Protein AF-A0A7S3EQG5-F1 (afdb_monomer)

Mean predicted aligned error: 5.59 Å

Sequence (105 aa):
KIPVAADWWALGCTVFEIFCGQIRSPSDLKNIDDMPEVLRPDYMRMLSANPSARLRPAELLSNPLFEEDYVSLQLFLEMLNVKDAVEKDRFFTKLAERVPALPKP

Radius of gyration: 18.01 Å; Cα contacts (8 Å, |Δi|>4): 67; chains: 1; bounding box: 44×27×48 Å

InterPro domains:
  IPR011009 Protein kinase-like domain superfamily [SSF56112] (4-72)
  IPR051177 Catalytically Inactive Kinase-Related Protein [PTHR12984] (5-104)

Organism: NCBI:txid156174

Nearest PDB structures (foldseek):
  2ycf-assembly1_A  TM=6.629E-01  e=5.393E-02  Homo sapiens
  2yir-assembly1_A  TM=6.726E-01  e=7.074E-02  Homo sapiens
  2w7x-assembly1_A  TM=6.732E-01  e=7.074E-02  Homo sapiens
  4bdg-assembly1_A-2  TM=5.182E-01  e=3.894E-02  Homo sapiens
  2wtc-assembly1_A  TM=5.185E-01  e=7.885E-02  Homo sapiens

Solvent-accessible surface area (backbone atoms only — not comparable to full-atom values): 6352 Å² total; per-residue (Å²): 127,66,68,65,43,49,52,34,33,52,50,33,50,53,56,42,37,75,48,60,38,86,79,86,49,85,73,50,82,71,62,56,83,66,40,59,76,84,48,50,66,57,45,54,29,16,59,37,90,51,60,89,65,31,47,52,73,78,62,56,68,73,37,71,86,62,74,38,74,66,53,55,50,51,58,48,60,77,47,46,88,83,50,53,73,66,60,46,53,56,46,54,58,53,43,67,75,43,57,84,75,50,87,75,134

Foldseek 3Di:
DVPQLVVLLVVLVVLCCVQVNDDPDPVCLVVCVRPDPQCVVLSVQSNDPPSVSHDDPVNSCPGCVCVDPVNVLVVCVVCVVVDDPVSNVVSVVVCVVCVVVDDDD

Structure (mmCIF, N/CA/C/O backbone):
data_AF-A0A7S3EQG5-F1
#
_entry.id   AF-A0A7S3EQG5-F1
#
loop_
_atom_site.group_PDB
_atom_site.id
_atom_site.type_symbol
_atom_site.label_atom_id
_atom_site.label_alt_id
_atom_site.label_comp_id
_atom_site.label_asym_id
_atom_site.label_entity_id
_atom_site.label_seq_id
_atom_site.pdbx_PDB_ins_code
_atom_site.Cartn_x
_atom_site.Cartn_y
_atom_site.Cartn_z
_atom_site.occupancy
_atom_site.B_iso_or_equiv
_atom_site.auth_seq_id
_atom_site.auth_comp_id
_atom_site.auth_asym_id
_atom_site.auth_atom_id
_atom_site.pdbx_PDB_model_num
ATOM 1 N N . LYS A 1 1 ? 22.047 6.122 -3.949 1.00 54.94 1 LYS A N 1
ATOM 2 C CA . LYS A 1 1 ? 20.818 5.622 -3.274 1.00 54.94 1 LYS A CA 1
ATOM 3 C C . LYS A 1 1 ? 19.978 4.737 -4.216 1.00 54.94 1 LYS A C 1
ATOM 5 O O . LYS A 1 1 ? 18.766 4.859 -4.254 1.00 54.94 1 LYS A O 1
ATOM 10 N N . ILE A 1 2 ? 20.623 3.848 -4.976 1.00 56.66 2 ILE A N 1
ATOM 11 C CA . ILE A 1 2 ? 19.969 2.879 -5.873 1.00 56.66 2 ILE A CA 1
ATOM 12 C C . ILE A 1 2 ? 19.324 1.679 -5.131 1.00 56.66 2 ILE A C 1
ATOM 14 O O . ILE A 1 2 ? 18.305 1.216 -5.633 1.00 56.66 2 ILE A O 1
ATOM 18 N N . PRO A 1 3 ? 19.802 1.215 -3.944 1.00 65.88 3 PRO A N 1
ATOM 19 C CA . PRO A 1 3 ? 19.232 0.025 -3.293 1.00 65.88 3 PRO A CA 1
ATOM 20 C C . PRO A 1 3 ? 17.736 0.170 -2.993 1.00 65.88 3 PRO A C 1
ATOM 22 O O . PRO A 1 3 ? 16.932 -0.639 -3.425 1.00 65.88 3 PRO A O 1
ATOM 25 N N . VAL A 1 4 ? 17.355 1.295 -2.382 1.00 79.12 4 VAL A N 1
ATOM 26 C CA . VAL A 1 4 ? 15.975 1.550 -1.941 1.00 79.12 4 VAL A CA 1
ATOM 27 C C . VAL A 1 4 ? 14.999 1.671 -3.118 1.00 79.12 4 VAL A C 1
ATOM 29 O O . VAL A 1 4 ? 13.849 1.262 -3.029 1.00 79.12 4 VAL A O 1
ATOM 32 N N . ALA A 1 5 ? 15.452 2.204 -4.255 1.00 81.94 5 ALA A N 1
ATOM 33 C CA . ALA A 1 5 ? 14.597 2.316 -5.432 1.00 81.94 5 ALA A CA 1
ATOM 34 C C . ALA A 1 5 ? 14.348 0.952 -6.098 1.00 81.94 5 ALA A C 1
ATOM 36 O O . ALA A 1 5 ? 13.326 0.785 -6.766 1.00 81.94 5 ALA A O 1
ATOM 37 N N . ALA A 1 6 ? 15.269 -0.010 -5.950 1.00 88.38 6 ALA A N 1
ATOM 38 C CA . ALA A 1 6 ? 15.055 -1.388 -6.385 1.00 88.38 6 ALA A CA 1
ATOM 39 C C . ALA A 1 6 ? 13.998 -2.081 -5.513 1.00 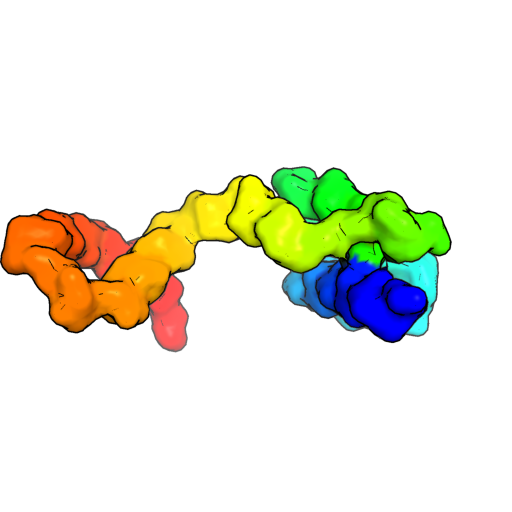88.38 6 ALA A C 1
ATOM 41 O O . ALA A 1 6 ? 13.125 -2.742 -6.069 1.00 88.38 6 ALA A O 1
ATOM 42 N N . ASP A 1 7 ? 13.997 -1.830 -4.199 1.00 91.06 7 ASP A N 1
ATOM 43 C CA . ASP A 1 7 ? 12.968 -2.346 -3.284 1.00 91.06 7 ASP A CA 1
ATOM 44 C C . ASP A 1 7 ? 11.563 -1.866 -3.679 1.00 91.06 7 ASP A C 1
ATOM 46 O O . ASP A 1 7 ? 10.607 -2.634 -3.654 1.00 91.06 7 ASP A O 1
ATOM 50 N N . TRP A 1 8 ? 11.423 -0.610 -4.119 1.00 91.44 8 TRP A N 1
ATOM 51 C CA . TRP A 1 8 ? 10.132 -0.074 -4.577 1.00 91.44 8 TRP A CA 1
ATOM 52 C C . TRP A 1 8 ? 9.636 -0.739 -5.865 1.00 91.44 8 TRP A C 1
ATOM 54 O O . TRP A 1 8 ? 8.440 -0.958 -6.035 1.00 91.44 8 TRP A O 1
ATOM 64 N N . TRP A 1 9 ? 10.553 -1.090 -6.769 1.00 93.12 9 TRP A N 1
ATOM 65 C CA . TRP A 1 9 ? 10.209 -1.846 -7.974 1.00 93.12 9 TRP A CA 1
ATOM 66 C C . TRP A 1 9 ? 9.819 -3.290 -7.637 1.00 93.12 9 TRP A C 1
ATOM 68 O O . TRP A 1 9 ? 8.849 -3.809 -8.188 1.00 93.12 9 TRP A O 1
ATOM 78 N N . ALA A 1 10 ? 10.529 -3.912 -6.691 1.00 93.50 10 ALA A N 1
ATOM 79 C CA . ALA A 1 10 ? 10.197 -5.240 -6.187 1.00 93.50 10 ALA A CA 1
ATOM 80 C C . ALA A 1 10 ? 8.817 -5.256 -5.509 1.00 93.50 10 ALA A C 1
ATOM 82 O O . ALA A 1 10 ? 8.029 -6.157 -5.773 1.00 93.50 10 ALA A O 1
ATOM 83 N N . LEU A 1 11 ? 8.475 -4.215 -4.739 1.00 94.38 11 LEU A N 1
ATOM 84 C CA . LEU A 1 11 ? 7.127 -4.031 -4.193 1.00 94.38 11 LEU A CA 1
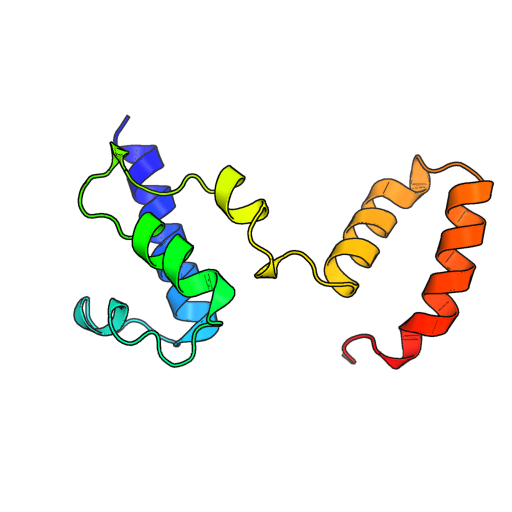ATOM 85 C C . LEU A 1 11 ? 6.073 -3.950 -5.306 1.00 94.38 11 LEU A C 1
ATOM 87 O O . LEU A 1 11 ? 5.028 -4.585 -5.202 1.00 94.38 11 LEU A O 1
ATOM 91 N N . GLY A 1 12 ? 6.357 -3.226 -6.392 1.00 95.38 12 GLY A N 1
ATOM 92 C CA . GLY A 1 12 ? 5.496 -3.210 -7.576 1.00 95.38 12 GLY A CA 1
ATOM 93 C C . GLY A 1 12 ? 5.276 -4.609 -8.164 1.00 95.38 12 GLY A C 1
ATOM 94 O O . GLY A 1 12 ? 4.150 -4.953 -8.513 1.00 95.38 12 GLY A O 1
ATOM 95 N N . CYS A 1 13 ? 6.315 -5.447 -8.212 1.00 96.19 13 CYS A N 1
ATOM 96 C CA . CYS A 1 13 ? 6.188 -6.843 -8.641 1.00 96.19 13 CYS A CA 1
ATOM 97 C C . CYS A 1 13 ? 5.307 -7.657 -7.683 1.00 96.19 13 CYS A C 1
ATOM 99 O O . CYS A 1 13 ? 4.423 -8.367 -8.144 1.00 96.19 13 CYS A O 1
ATOM 101 N N . THR A 1 14 ? 5.466 -7.497 -6.367 1.00 96.12 14 THR A N 1
ATOM 102 C CA . THR A 1 14 ? 4.594 -8.148 -5.375 1.00 96.12 14 THR A CA 1
ATOM 103 C C . THR A 1 14 ? 3.134 -7.727 -5.538 1.00 96.12 14 THR A C 1
ATOM 105 O O . THR A 1 14 ? 2.242 -8.567 -5.494 1.00 96.12 14 THR A O 1
ATOM 108 N N . VAL A 1 15 ? 2.873 -6.438 -5.772 1.00 95.81 15 VAL A N 1
ATOM 109 C CA . VAL A 1 15 ? 1.517 -5.935 -6.043 1.00 95.81 15 VAL A CA 1
ATOM 110 C C . VAL A 1 15 ? 0.938 -6.577 -7.302 1.00 95.81 15 VAL A C 1
ATOM 112 O O . VAL A 1 15 ? -0.214 -7.000 -7.288 1.00 95.81 15 VAL A O 1
ATOM 115 N N . PHE A 1 16 ? 1.727 -6.703 -8.372 1.00 97.38 16 PHE A N 1
ATOM 116 C CA . PHE A 1 16 ? 1.296 -7.441 -9.558 1.00 97.38 16 PHE A CA 1
ATOM 117 C C . PHE A 1 16 ? 0.948 -8.892 -9.222 1.00 97.38 16 PHE A C 1
ATOM 119 O O . PHE A 1 16 ? -0.111 -9.359 -9.615 1.00 97.38 16 PHE A O 1
ATOM 126 N N . GLU A 1 17 ? 1.795 -9.592 -8.468 1.00 97.00 17 GLU A N 1
ATOM 127 C CA . GLU A 1 17 ? 1.564 -11.000 -8.136 1.00 97.00 17 GLU A CA 1
ATOM 128 C C . GLU A 1 17 ? 0.298 -11.228 -7.309 1.00 97.00 17 GLU A C 1
ATOM 130 O O . GLU A 1 17 ? -0.390 -12.227 -7.515 1.00 97.00 17 GLU A O 1
ATOM 135 N N . ILE A 1 18 ? -0.040 -10.291 -6.419 1.00 95.81 18 ILE A N 1
ATOM 136 C CA . ILE A 1 18 ? -1.263 -10.341 -5.610 1.00 95.81 18 ILE A CA 1
ATOM 137 C C . ILE A 1 18 ? -2.521 -10.301 -6.489 1.00 95.81 18 ILE A C 1
ATOM 139 O O . ILE A 1 18 ? -3.470 -11.030 -6.212 1.00 95.81 18 ILE A O 1
ATOM 143 N N . PHE A 1 19 ? -2.540 -9.457 -7.526 1.00 95.75 19 PHE A N 1
ATOM 144 C CA . PHE A 1 19 ? -3.751 -9.210 -8.319 1.00 95.75 19 PHE A CA 1
ATOM 145 C C . PHE A 1 19 ? -3.800 -9.971 -9.647 1.00 95.75 19 PHE A C 1
ATOM 147 O O . PHE A 1 19 ? -4.863 -10.431 -10.043 1.00 95.75 19 PHE A O 1
ATOM 154 N N . CYS A 1 20 ? -2.664 -10.119 -10.323 1.00 96.00 20 CYS A N 1
ATOM 155 C CA . CYS A 1 20 ? -2.559 -10.699 -11.664 1.00 96.00 20 CYS A CA 1
ATOM 156 C C . CYS A 1 20 ? -1.894 -12.089 -11.671 1.00 96.00 20 CYS A C 1
ATOM 158 O O . CYS A 1 20 ? -1.838 -12.749 -12.709 1.00 96.00 20 CYS A O 1
ATOM 160 N N . GLY A 1 21 ? -1.374 -12.549 -10.529 1.00 94.81 21 GLY A N 1
ATOM 161 C CA . GLY A 1 21 ? -0.735 -13.855 -10.391 1.00 94.81 21 GLY A CA 1
ATOM 162 C C . GLY A 1 21 ? 0.746 -13.889 -10.785 1.00 94.81 21 GLY A C 1
ATOM 163 O O . GLY A 1 21 ? 1.427 -12.874 -10.896 1.00 94.81 21 GLY A O 1
ATOM 164 N N . GLN A 1 22 ? 1.277 -15.101 -10.950 1.00 96.06 22 GLN A N 1
ATOM 165 C CA . GLN A 1 22 ? 2.720 -15.342 -11.048 1.00 96.06 22 GLN A CA 1
ATOM 166 C C . GLN A 1 22 ? 3.380 -14.645 -12.251 1.00 96.06 22 GLN A C 1
ATOM 168 O O . GLN A 1 22 ? 2.984 -14.863 -13.397 1.00 96.06 22 GLN A O 1
ATOM 173 N N . ILE A 1 23 ? 4.480 -13.929 -11.998 1.00 96.38 23 ILE A N 1
ATOM 174 C CA . ILE A 1 23 ? 5.332 -13.353 -13.046 1.00 96.38 23 ILE A CA 1
ATOM 175 C C . ILE A 1 23 ? 6.207 -14.460 -13.648 1.00 96.38 23 ILE A C 1
ATOM 177 O O . ILE A 1 23 ? 7.068 -15.031 -12.978 1.00 96.38 23 ILE A O 1
ATOM 181 N N . ARG A 1 24 ? 6.016 -14.761 -14.934 1.00 95.69 24 ARG A N 1
ATOM 182 C CA . ARG A 1 24 ? 6.834 -15.722 -15.698 1.00 95.69 24 ARG A CA 1
ATOM 183 C C . ARG A 1 24 ? 7.809 -15.015 -16.626 1.00 95.69 24 ARG A C 1
ATOM 185 O O . ARG A 1 24 ? 8.870 -15.550 -16.941 1.00 95.69 24 ARG A O 1
ATOM 192 N N . SER A 1 25 ? 7.446 -13.819 -17.074 1.00 95.38 25 SER A N 1
ATOM 193 C CA . SER A 1 25 ? 8.234 -12.999 -17.981 1.00 95.38 25 SER A CA 1
ATOM 194 C C . SER A 1 25 ? 8.085 -11.507 -17.658 1.00 95.38 25 SER A C 1
ATOM 196 O O . SER A 1 25 ? 7.033 -11.081 -17.184 1.00 95.38 25 SER A O 1
ATOM 198 N N . PRO A 1 26 ? 9.085 -10.660 -17.972 1.00 91.62 26 PRO A N 1
ATOM 199 C CA . PRO A 1 26 ? 8.953 -9.211 -17.801 1.00 91.62 26 PRO A CA 1
ATOM 200 C C . PRO A 1 26 ? 7.804 -8.583 -18.606 1.00 91.62 26 PRO A C 1
ATOM 202 O O . PRO A 1 26 ? 7.329 -7.506 -18.255 1.00 91.62 26 PRO A O 1
ATOM 205 N N . SER A 1 27 ? 7.356 -9.226 -19.691 1.00 93.88 27 SER A N 1
ATOM 206 C CA . SER A 1 27 ? 6.189 -8.779 -20.462 1.00 93.88 27 SER A CA 1
ATOM 207 C C . SER A 1 27 ? 4.877 -8.902 -19.691 1.00 93.88 27 SER A C 1
ATOM 209 O O . SER A 1 27 ? 3.961 -8.135 -19.981 1.00 93.88 27 SER A O 1
ATOM 211 N N . ASP A 1 28 ? 4.802 -9.798 -18.702 1.00 94.88 28 ASP A N 1
ATOM 212 C CA . ASP A 1 28 ? 3.578 -10.044 -17.933 1.00 94.88 28 ASP A CA 1
ATOM 213 C C . ASP A 1 28 ? 3.162 -8.806 -17.137 1.00 94.88 28 ASP A C 1
ATOM 215 O O . ASP A 1 28 ? 1.975 -8.545 -17.011 1.00 94.88 28 ASP A O 1
ATOM 219 N N . LEU A 1 29 ? 4.123 -7.973 -16.716 1.00 94.62 29 LEU A N 1
ATOM 220 C CA . LEU A 1 29 ? 3.894 -6.721 -15.976 1.00 94.62 29 LEU A CA 1
ATOM 221 C C . LEU A 1 29 ? 3.044 -5.684 -16.738 1.00 94.62 29 LEU A C 1
ATOM 223 O O . LEU A 1 29 ? 2.686 -4.642 -16.195 1.00 94.62 29 LEU A O 1
ATOM 227 N N . LYS A 1 30 ? 2.738 -5.930 -18.016 1.00 93.81 30 LYS A N 1
ATOM 228 C CA . LYS A 1 30 ? 1.811 -5.109 -18.805 1.00 93.81 30 LYS A CA 1
ATOM 229 C C . LYS A 1 30 ? 0.363 -5.603 -18.723 1.00 93.81 30 LYS A C 1
ATOM 231 O O . LYS A 1 30 ? -0.544 -4.830 -19.012 1.00 93.81 30 LYS A O 1
ATOM 236 N N . ASN A 1 31 ? 0.151 -6.856 -18.327 1.00 95.38 31 ASN A N 1
ATOM 237 C CA . ASN A 1 31 ? -1.149 -7.517 -18.265 1.00 95.38 31 ASN A CA 1
ATOM 238 C C . ASN A 1 31 ? -1.796 -7.241 -16.903 1.00 95.38 31 ASN A C 1
ATOM 240 O O . ASN A 1 31 ? -1.776 -8.072 -15.999 1.00 95.38 31 ASN A O 1
ATOM 244 N N . ILE A 1 32 ? -2.324 -6.031 -16.739 1.00 96.25 32 ILE A N 1
ATOM 245 C CA . ILE A 1 32 ? -2.877 -5.548 -15.464 1.00 96.25 32 ILE A CA 1
ATOM 246 C C . ILE A 1 32 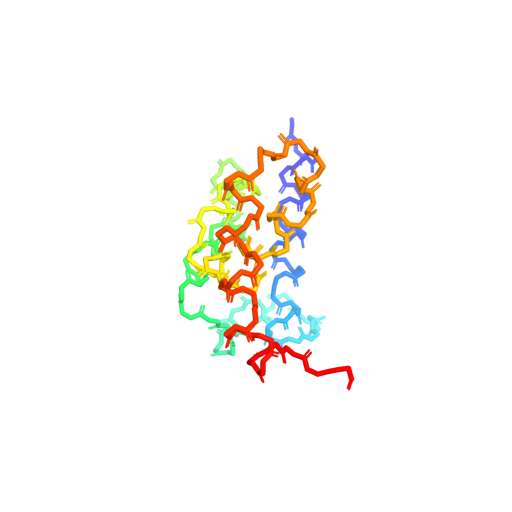? -4.405 -5.581 -15.417 1.00 96.25 32 ILE A C 1
ATOM 248 O O . ILE A 1 32 ? -5.008 -4.848 -14.641 1.00 96.25 32 ILE A O 1
ATOM 252 N N . ASP A 1 33 ? -5.038 -6.395 -16.259 1.00 94.31 33 ASP A N 1
ATOM 253 C CA . ASP A 1 33 ? -6.494 -6.404 -16.427 1.00 94.31 33 ASP A CA 1
ATOM 254 C C . ASP A 1 33 ? -7.250 -6.877 -15.183 1.00 94.31 33 ASP A C 1
ATOM 256 O O . ASP A 1 33 ? -8.329 -6.355 -14.915 1.00 94.31 33 ASP A O 1
ATOM 260 N N . ASP A 1 34 ? -6.640 -7.742 -14.375 1.00 95.38 34 ASP A N 1
ATOM 261 C CA . ASP A 1 34 ? -7.200 -8.209 -13.101 1.00 95.38 34 ASP A CA 1
ATOM 262 C C . ASP A 1 34 ? -6.906 -7.251 -11.926 1.00 95.38 34 ASP A C 1
ATOM 264 O O . ASP A 1 34 ? -7.421 -7.417 -10.820 1.00 95.38 34 ASP A O 1
ATOM 268 N N . MET A 1 35 ? -6.098 -6.206 -12.145 1.00 96.31 35 MET A N 1
ATOM 269 C CA . MET A 1 35 ? -5.760 -5.227 -11.112 1.00 96.31 35 MET A CA 1
ATOM 270 C C . MET A 1 35 ? -6.898 -4.212 -10.903 1.00 96.31 35 MET A C 1
ATOM 272 O O . MET A 1 35 ? -7.415 -3.667 -11.890 1.00 96.31 35 MET A O 1
ATOM 276 N N . PRO A 1 36 ? -7.238 -3.856 -9.648 1.00 95.69 36 PRO A N 1
ATOM 277 C CA . PRO A 1 36 ? -8.200 -2.794 -9.362 1.00 95.69 36 PRO A CA 1
ATOM 278 C C . PRO A 1 36 ? -7.845 -1.494 -10.089 1.00 95.69 36 PRO A C 1
ATOM 280 O O . PRO A 1 36 ? -6.701 -1.040 -10.031 1.00 95.69 36 PRO A O 1
ATOM 283 N N . GLU A 1 37 ? -8.818 -0.873 -10.760 1.00 95.69 37 GLU A N 1
ATOM 284 C CA . GLU A 1 37 ? -8.593 0.331 -11.579 1.00 95.69 37 GLU A CA 1
ATOM 285 C C . GLU A 1 37 ? -7.932 1.470 -10.789 1.00 95.69 37 GLU A C 1
ATOM 287 O O . GLU A 1 37 ? -7.030 2.132 -11.300 1.00 95.69 37 GLU A O 1
ATOM 292 N N . VAL A 1 38 ? -8.312 1.628 -9.516 1.00 95.12 38 VAL A N 1
ATOM 293 C CA . VAL A 1 38 ? -7.761 2.634 -8.591 1.00 95.12 38 VAL A CA 1
ATOM 294 C C . VAL A 1 38 ? -6.262 2.463 -8.318 1.00 95.12 38 VAL A C 1
ATOM 296 O O . VAL A 1 38 ? -5.580 3.435 -7.999 1.00 95.12 38 VAL A O 1
ATOM 299 N N . LEU A 1 39 ? -5.725 1.248 -8.469 1.00 95.94 39 LEU A N 1
ATOM 300 C CA . LEU A 1 39 ? -4.325 0.927 -8.185 1.00 95.94 39 LEU A CA 1
ATOM 301 C C . LEU A 1 39 ? -3.422 1.057 -9.418 1.00 95.94 39 LEU A C 1
ATOM 303 O O . LEU A 1 39 ? -2.222 1.306 -9.283 1.00 95.94 39 LEU A O 1
ATOM 307 N N . ARG A 1 40 ? -3.977 0.915 -10.629 1.00 95.94 40 ARG A N 1
ATOM 308 C CA . ARG A 1 40 ? -3.201 0.875 -11.884 1.00 95.94 40 ARG A CA 1
ATOM 309 C C . ARG A 1 40 ? -2.260 2.078 -12.074 1.00 95.94 40 ARG A C 1
ATOM 311 O O . ARG A 1 40 ? -1.112 1.848 -12.465 1.00 95.94 40 ARG A O 1
ATOM 318 N N . PRO A 1 41 ? -2.660 3.337 -11.790 1.00 95.25 41 PRO A N 1
ATOM 319 C CA . PRO A 1 41 ? -1.770 4.488 -11.960 1.00 95.25 41 PRO A CA 1
ATOM 320 C C . PRO A 1 41 ? -0.549 4.433 -11.035 1.00 95.25 41 PRO A C 1
ATOM 322 O O . PRO A 1 41 ? 0.582 4.669 -11.467 1.00 95.25 41 PRO A O 1
ATOM 325 N N . ASP A 1 42 ? -0.765 4.075 -9.771 1.00 95.94 42 ASP A N 1
ATOM 326 C CA . ASP A 1 42 ? 0.295 3.969 -8.770 1.00 95.94 42 ASP A CA 1
ATOM 327 C C . ASP A 1 42 ? 1.210 2.773 -9.043 1.00 95.94 42 ASP A C 1
ATOM 329 O O . ASP A 1 42 ? 2.434 2.890 -8.940 1.00 95.94 42 ASP A O 1
ATOM 333 N N . TYR A 1 43 ? 0.644 1.661 -9.514 1.00 95.88 43 TYR A N 1
ATOM 334 C CA . TYR A 1 43 ? 1.401 0.521 -10.017 1.00 95.88 43 TYR A CA 1
ATOM 335 C C . TYR A 1 43 ? 2.352 0.899 -11.159 1.00 95.88 43 TYR A C 1
ATOM 337 O O . TYR A 1 43 ? 3.552 0.611 -11.092 1.00 95.88 43 TYR A O 1
ATOM 345 N N . MET A 1 44 ? 1.861 1.611 -12.178 1.00 94.56 44 MET A N 1
ATOM 346 C CA . MET A 1 44 ? 2.711 2.065 -13.283 1.00 94.56 44 MET A CA 1
ATOM 347 C C . MET A 1 44 ? 3.842 2.981 -12.800 1.00 94.56 44 MET A C 1
ATOM 349 O O . MET A 1 44 ? 4.971 2.880 -13.288 1.00 94.56 44 MET A O 1
ATOM 353 N N . ARG A 1 45 ? 3.579 3.841 -11.805 1.00 95.00 45 ARG A N 1
ATOM 354 C CA . ARG A 1 45 ? 4.616 4.678 -11.183 1.00 95.00 45 ARG A CA 1
ATOM 355 C C . ARG A 1 45 ? 5.655 3.833 -10.443 1.00 95.00 45 ARG A C 1
ATOM 357 O O . ARG A 1 45 ? 6.842 4.123 -10.571 1.00 95.00 45 ARG A O 1
ATOM 364 N N . MET A 1 46 ? 5.266 2.783 -9.714 1.00 93.69 46 MET A N 1
ATOM 365 C CA . MET A 1 46 ? 6.214 1.871 -9.044 1.00 93.69 46 MET A CA 1
ATOM 366 C C . MET A 1 46 ? 7.179 1.201 -10.033 1.00 93.69 46 MET A C 1
ATOM 368 O O . MET A 1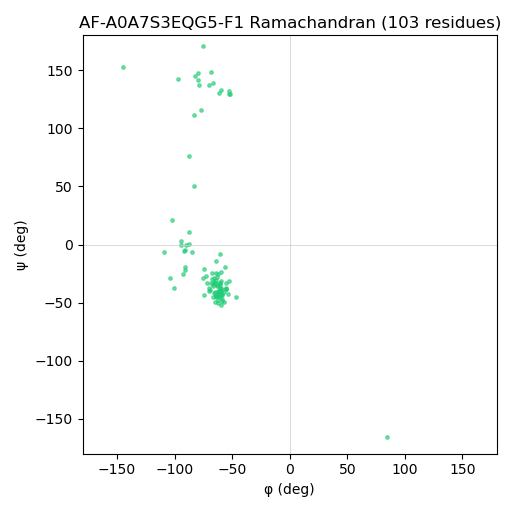 46 ? 8.374 1.082 -9.751 1.00 93.69 46 MET A O 1
ATOM 372 N N . LEU A 1 47 ? 6.692 0.838 -11.224 1.00 93.75 47 LEU A N 1
ATOM 373 C CA . LEU A 1 47 ? 7.493 0.188 -12.264 1.00 93.75 47 LEU A CA 1
ATOM 374 C C . LEU A 1 47 ? 8.241 1.144 -13.204 1.00 93.75 47 LEU A C 1
ATOM 376 O O . LEU A 1 47 ? 8.813 0.703 -14.203 1.00 93.75 47 LEU A O 1
ATOM 380 N N . SER A 1 48 ? 8.301 2.440 -12.886 1.00 92.31 48 SER A N 1
ATOM 381 C CA . SER A 1 48 ? 9.040 3.416 -13.689 1.00 92.31 48 SER A CA 1
ATOM 382 C C . SER A 1 48 ? 10.491 2.972 -13.942 1.00 92.31 48 SER A C 1
ATOM 384 O O . SER A 1 48 ? 11.252 2.656 -13.017 1.00 92.31 48 SER A O 1
ATOM 386 N N . ALA A 1 49 ? 10.906 3.014 -15.212 1.00 89.00 49 ALA A N 1
ATOM 387 C CA . ALA A 1 49 ? 12.287 2.748 -15.614 1.00 89.00 49 ALA A CA 1
ATOM 388 C C . ALA A 1 49 ? 13.263 3.781 -15.025 1.00 89.00 49 ALA A C 1
ATOM 390 O O . ALA A 1 49 ? 14.414 3.451 -14.756 1.00 89.00 49 ALA A O 1
ATOM 391 N N . ASN A 1 50 ? 12.791 5.008 -14.772 1.00 90.38 50 ASN A N 1
ATOM 392 C CA . ASN A 1 50 ? 13.529 6.033 -14.043 1.00 90.38 50 ASN A CA 1
ATOM 393 C C . ASN A 1 50 ? 13.364 5.814 -12.524 1.00 90.38 50 ASN A C 1
ATOM 395 O O . ASN A 1 50 ? 12.265 6.059 -12.011 1.00 90.38 50 ASN A O 1
ATOM 399 N N . PRO A 1 51 ? 14.425 5.423 -11.786 1.00 88.94 51 PRO A N 1
ATOM 400 C CA . PRO A 1 51 ? 14.341 5.149 -10.350 1.00 88.94 51 PRO A CA 1
ATOM 401 C C . PRO A 1 51 ? 13.879 6.347 -9.515 1.00 88.94 51 PRO A C 1
ATOM 403 O O . PRO A 1 51 ? 13.211 6.163 -8.504 1.00 88.94 51 PRO A O 1
ATOM 406 N N . SER A 1 52 ? 14.199 7.573 -9.938 1.00 88.25 52 SER A N 1
ATOM 407 C CA . SER A 1 52 ? 13.825 8.796 -9.215 1.00 88.25 52 SER A CA 1
ATOM 408 C C . SER A 1 52 ? 12.342 9.147 -9.346 1.00 88.25 52 SER A C 1
ATOM 410 O O . SER A 1 52 ? 11.830 9.901 -8.526 1.00 88.25 52 SER A O 1
ATOM 412 N N . ALA A 1 53 ? 11.667 8.623 -10.373 1.00 88.38 53 ALA A N 1
ATOM 413 C CA . ALA A 1 53 ? 10.241 8.841 -10.619 1.00 88.38 53 ALA A CA 1
ATOM 414 C C . ALA A 1 53 ? 9.355 7.726 -10.035 1.00 88.38 53 ALA A C 1
ATOM 416 O O . ALA A 1 53 ? 8.133 7.785 -10.175 1.00 88.38 53 ALA A O 1
ATOM 417 N N . ARG A 1 54 ? 9.954 6.706 -9.400 1.00 93.25 54 ARG A N 1
ATOM 418 C CA . ARG A 1 54 ? 9.204 5.610 -8.782 1.00 93.25 54 ARG A CA 1
ATOM 419 C C . ARG A 1 54 ? 8.390 6.104 -7.591 1.00 93.25 54 ARG A C 1
ATOM 421 O O . ARG A 1 54 ? 8.884 6.901 -6.792 1.00 93.25 54 ARG A O 1
ATOM 428 N N . LEU A 1 55 ? 7.158 5.607 -7.477 1.00 92.94 55 LEU A N 1
ATOM 429 C CA . LEU A 1 55 ? 6.286 5.863 -6.331 1.00 92.94 55 LEU A CA 1
ATOM 430 C C . LEU A 1 55 ? 6.954 5.358 -5.049 1.00 92.94 55 LEU A C 1
ATOM 432 O O . LEU A 1 55 ? 7.452 4.231 -5.001 1.00 92.94 55 LEU A O 1
ATOM 436 N N . ARG A 1 56 ? 6.950 6.182 -4.001 1.00 90.44 56 ARG A N 1
ATOM 437 C CA . ARG A 1 56 ? 7.437 5.762 -2.687 1.00 90.44 56 ARG A CA 1
ATOM 438 C C . ARG A 1 56 ? 6.361 4.933 -1.981 1.00 90.44 56 ARG A C 1
ATOM 440 O O . ARG A 1 56 ? 5.203 5.336 -2.007 1.00 90.44 56 ARG A O 1
ATOM 447 N N . PRO A 1 57 ? 6.713 3.860 -1.252 1.00 89.06 57 PRO A N 1
ATOM 448 C CA . PRO A 1 57 ? 5.732 3.036 -0.541 1.00 89.06 57 PRO A CA 1
ATOM 449 C C . PRO A 1 57 ? 4.835 3.820 0.425 1.00 89.06 57 PRO A C 1
ATOM 451 O O . PRO A 1 57 ? 3.663 3.506 0.567 1.00 89.06 57 PRO A O 1
ATOM 454 N N . ALA A 1 58 ? 5.354 4.877 1.053 1.00 90.44 58 ALA A N 1
ATOM 455 C CA . ALA A 1 58 ? 4.547 5.738 1.916 1.00 90.44 58 ALA A CA 1
ATOM 456 C C . ALA A 1 58 ? 3.456 6.509 1.146 1.00 90.44 58 ALA A C 1
ATOM 458 O O . ALA A 1 58 ? 2.392 6.749 1.701 1.00 90.44 58 ALA A O 1
ATOM 459 N N . GLU A 1 59 ? 3.704 6.877 -0.117 1.00 91.56 59 GLU A N 1
ATOM 460 C CA . GLU A 1 59 ? 2.696 7.513 -0.981 1.00 91.56 59 GLU A CA 1
ATOM 461 C C . GLU A 1 59 ? 1.618 6.505 -1.411 1.00 91.56 59 GLU A C 1
ATOM 463 O O . GLU A 1 59 ? 0.456 6.877 -1.529 1.00 91.56 59 GLU A O 1
ATOM 468 N N . LEU A 1 60 ? 1.980 5.226 -1.587 1.00 92.00 60 LEU A N 1
ATOM 469 C CA . LEU A 1 60 ? 1.034 4.158 -1.934 1.00 92.00 60 LEU A CA 1
ATOM 470 C C . LEU A 1 60 ? -0.052 3.975 -0.862 1.00 92.00 60 LEU A C 1
ATOM 472 O O . LEU A 1 60 ? -1.190 3.683 -1.202 1.00 92.00 60 LEU A O 1
ATOM 476 N N . LEU A 1 61 ? 0.272 4.190 0.417 1.00 89.62 61 LEU A N 1
ATOM 477 C CA . LEU A 1 61 ? -0.689 4.073 1.524 1.00 89.62 61 LEU A CA 1
ATOM 478 C C . LEU A 1 61 ? -1.829 5.100 1.458 1.00 89.62 61 LEU A C 1
ATOM 480 O O . LEU A 1 61 ? -2.819 4.947 2.162 1.00 89.62 61 LEU A O 1
ATOM 484 N N . SER A 1 62 ? -1.697 6.144 0.636 1.00 91.31 62 SER A N 1
ATOM 485 C CA . SER A 1 62 ? -2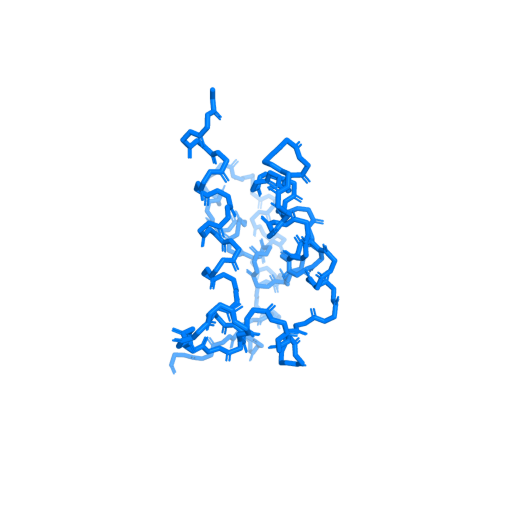.773 7.103 0.361 1.00 91.31 62 SER A CA 1
ATOM 486 C C . SER A 1 62 ? -3.684 6.675 -0.796 1.00 91.31 62 SER A C 1
ATOM 488 O O . SER A 1 62 ? -4.590 7.422 -1.155 1.00 91.31 62 SER A O 1
ATOM 490 N N . ASN A 1 63 ? -3.442 5.516 -1.417 1.00 93.62 63 ASN A N 1
ATOM 491 C CA . ASN A 1 63 ? -4.304 4.999 -2.472 1.00 93.62 63 ASN A CA 1
ATOM 492 C C . ASN A 1 63 ? -5.659 4.544 -1.882 1.00 93.62 63 ASN A C 1
ATOM 494 O O . ASN A 1 63 ? -5.656 3.839 -0.868 1.00 93.62 63 ASN A O 1
ATOM 498 N N . PRO A 1 64 ? -6.800 4.849 -2.535 1.00 91.75 64 PRO A N 1
ATOM 499 C CA . PRO A 1 64 ? -8.130 4.430 -2.079 1.00 91.75 64 PRO A CA 1
ATOM 500 C C . PRO A 1 64 ? -8.303 2.919 -1.883 1.00 91.75 64 PRO A C 1
ATOM 502 O O . PRO A 1 64 ? -9.185 2.502 -1.146 1.00 91.75 64 PRO A O 1
ATOM 505 N N . LEU A 1 65 ? -7.450 2.085 -2.487 1.00 90.19 65 LEU A N 1
ATOM 506 C CA . LEU A 1 65 ? -7.403 0.643 -2.229 1.00 90.19 65 LEU A CA 1
ATOM 507 C C . LEU A 1 65 ? -7.274 0.305 -0.732 1.00 90.19 65 LEU A C 1
ATOM 509 O O . LEU A 1 65 ? -7.744 -0.742 -0.296 1.00 90.19 65 LEU A O 1
ATOM 513 N N . PHE A 1 66 ? -6.614 1.165 0.049 1.00 87.88 66 PHE A N 1
ATOM 514 C CA . PHE A 1 66 ? -6.429 0.974 1.489 1.00 87.88 66 PHE A CA 1
ATOM 515 C C . PHE A 1 66 ? -7.539 1.623 2.328 1.00 87.88 66 PHE A C 1
ATOM 517 O O . PHE A 1 66 ? -7.570 1.430 3.544 1.00 87.88 66 PHE A O 1
ATOM 524 N N . GLU A 1 67 ? -8.472 2.347 1.703 1.00 85.06 67 GLU A N 1
ATOM 525 C CA . GLU A 1 67 ? -9.642 2.956 2.346 1.00 85.06 67 GLU A CA 1
ATOM 526 C C . GLU A 1 67 ? -10.789 1.944 2.485 1.00 85.06 67 GLU A C 1
ATOM 528 O O . GLU A 1 67 ? -11.936 2.201 2.132 1.00 85.06 67 GLU A O 1
ATOM 533 N N . GLU A 1 68 ? -10.472 0.770 3.028 1.00 85.06 68 GLU A N 1
ATOM 534 C CA . GLU A 1 68 ? -11.449 -0.276 3.306 1.00 85.06 68 GLU A CA 1
ATOM 535 C C . GLU A 1 68 ? -11.906 -0.235 4.767 1.00 85.06 68 GLU A C 1
ATOM 537 O O . GLU A 1 68 ? -11.129 -0.009 5.706 1.00 85.06 68 GLU A O 1
ATOM 542 N N . ASP A 1 69 ? -13.193 -0.511 4.980 1.00 82.62 69 ASP A N 1
ATOM 543 C CA . ASP A 1 69 ? -13.815 -0.487 6.308 1.00 82.62 69 ASP A CA 1
ATOM 544 C C . ASP A 1 69 ? -13.162 -1.506 7.259 1.00 82.62 69 ASP A C 1
ATOM 546 O O . ASP A 1 69 ? -13.031 -1.256 8.462 1.00 82.62 69 ASP A O 1
ATOM 550 N N . TYR A 1 70 ? -12.708 -2.637 6.708 1.00 85.75 70 TYR A N 1
ATOM 551 C CA . TYR A 1 70 ? -11.956 -3.659 7.432 1.00 85.75 70 TYR A CA 1
ATOM 552 C C . TYR A 1 70 ? -10.578 -3.158 7.881 1.00 85.75 70 TYR A C 1
ATOM 554 O O . TYR A 1 70 ? -10.202 -3.339 9.039 1.00 85.75 70 TYR A O 1
ATOM 562 N N . VAL A 1 71 ? -9.840 -2.484 6.992 1.00 87.12 71 VAL A N 1
ATOM 563 C CA . VAL A 1 71 ? -8.517 -1.918 7.302 1.00 87.12 71 VAL A CA 1
ATOM 564 C C . VAL A 1 71 ? -8.648 -0.873 8.408 1.00 87.12 71 VAL A C 1
ATOM 566 O O . VAL A 1 71 ? -7.910 -0.904 9.392 1.00 87.12 71 VAL A O 1
ATOM 569 N N . SER A 1 72 ? -9.657 -0.008 8.309 1.00 86.38 72 SER A N 1
ATOM 570 C CA . SER A 1 72 ? -9.963 1.006 9.323 1.00 86.38 72 SER A CA 1
ATOM 571 C C . SER A 1 72 ? -10.290 0.394 10.690 1.00 86.38 72 SER A C 1
ATOM 573 O O . SER A 1 72 ? -9.849 0.889 11.730 1.00 86.38 72 SER A O 1
ATOM 575 N N . LEU A 1 73 ? -11.055 -0.700 10.697 1.00 89.50 73 LEU A N 1
ATOM 576 C CA . LEU A 1 73 ? -11.390 -1.456 11.901 1.00 89.50 73 LEU A CA 1
ATOM 577 C C . LEU A 1 73 ? -10.143 -2.086 12.535 1.00 89.50 73 LEU A C 1
ATOM 579 O O . LEU A 1 73 ? -9.957 -1.961 13.745 1.00 89.50 73 LEU A O 1
ATOM 583 N N . GLN A 1 74 ? -9.272 -2.700 11.732 1.00 89.12 74 GLN A N 1
ATOM 584 C CA . GLN A 1 74 ? -8.036 -3.319 12.211 1.00 89.12 74 GLN A CA 1
ATOM 585 C C . GLN A 1 74 ? -7.078 -2.282 12.816 1.00 89.12 74 GLN A C 1
ATOM 587 O O . GLN A 1 74 ? -6.579 -2.481 13.923 1.00 89.12 74 GLN A O 1
ATOM 592 N N . LEU A 1 75 ? -6.894 -1.135 12.154 1.00 89.25 75 LEU A N 1
ATOM 593 C CA . LEU A 1 75 ? -6.072 -0.032 12.666 1.00 89.25 75 LEU A CA 1
ATOM 594 C C . LEU A 1 75 ? -6.597 0.514 14.001 1.00 89.25 75 LEU A C 1
ATOM 596 O O . LEU A 1 75 ? -5.820 0.863 14.892 1.00 89.25 75 LEU A O 1
ATOM 600 N N . PHE A 1 76 ? -7.922 0.576 14.173 1.00 91.69 76 PHE A N 1
ATOM 601 C CA . PHE A 1 76 ? -8.503 0.964 15.456 1.00 91.69 76 PHE A CA 1
ATOM 602 C C . PHE A 1 76 ? -8.208 -0.072 16.548 1.00 91.69 76 PHE A C 1
ATOM 604 O O . PHE A 1 76 ? -7.865 0.312 17.667 1.00 91.69 76 PHE A O 1
ATOM 611 N N . LEU A 1 77 ? -8.312 -1.369 16.231 1.00 91.94 77 LEU A N 1
ATOM 612 C CA . LEU A 1 77 ? -8.009 -2.455 17.168 1.00 91.94 77 LEU A CA 1
ATOM 613 C C . LEU A 1 77 ? -6.547 -2.432 17.631 1.00 91.94 77 LEU A C 1
ATOM 615 O O . LEU A 1 77 ? -6.290 -2.619 18.820 1.00 91.94 77 LEU A O 1
ATOM 619 N N . GLU A 1 78 ? -5.600 -2.138 16.739 1.00 93.56 78 GLU A N 1
ATOM 620 C CA . GLU A 1 78 ? -4.177 -1.997 17.088 1.00 93.56 78 GLU A CA 1
ATOM 621 C C . GLU A 1 78 ? -3.933 -0.879 18.111 1.00 93.56 78 GLU A C 1
ATOM 623 O O . GLU A 1 78 ? -3.092 -1.005 19.002 1.00 93.56 78 GLU A O 1
ATOM 628 N N . MET A 1 79 ? -4.713 0.199 18.027 1.00 92.44 79 MET A N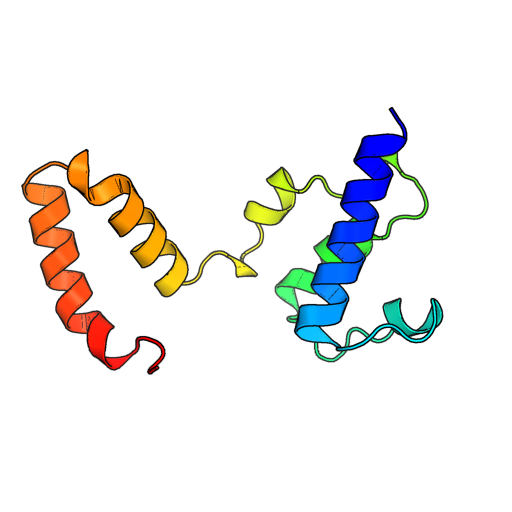 1
ATOM 629 C CA . MET A 1 79 ? -4.614 1.351 18.924 1.00 92.44 79 MET A CA 1
ATOM 630 C C . MET A 1 79 ? -5.575 1.274 20.115 1.00 92.44 79 MET A C 1
ATOM 632 O O . MET A 1 79 ? -5.614 2.197 20.926 1.00 92.44 79 MET A O 1
ATOM 636 N N . LEU A 1 80 ? -6.344 0.192 20.268 1.00 93.31 80 LEU A N 1
ATOM 637 C CA . LEU A 1 80 ? -7.473 0.125 21.200 1.00 93.31 80 LEU A CA 1
ATOM 638 C C . LEU A 1 80 ? -7.084 0.467 22.643 1.00 93.31 80 LEU A C 1
ATOM 640 O O . LEU A 1 80 ? -7.836 1.139 23.346 1.00 93.31 80 LEU A O 1
ATOM 644 N N . ASN A 1 81 ? -5.905 0.041 23.101 1.00 92.38 81 ASN A N 1
ATOM 645 C CA . ASN A 1 81 ? -5.497 0.244 24.491 1.00 92.38 81 ASN A CA 1
ATOM 646 C C . ASN A 1 81 ? -5.265 1.727 24.842 1.00 92.38 81 ASN A C 1
ATOM 648 O O . ASN A 1 81 ? -5.518 2.128 25.975 1.00 92.38 81 ASN A O 1
ATOM 652 N N . VAL A 1 82 ? -4.852 2.546 23.867 1.00 95.56 82 VAL A N 1
ATOM 653 C CA . VAL A 1 82 ? -4.603 3.987 24.055 1.00 95.56 82 VAL A CA 1
ATOM 654 C C . VAL A 1 82 ? -5.841 4.856 23.801 1.00 95.56 82 VAL A C 1
ATOM 656 O O . VAL A 1 82 ? -5.770 6.072 23.954 1.00 95.56 82 VAL A O 1
ATOM 659 N N . LYS A 1 83 ? -6.976 4.247 23.433 1.00 95.19 83 LYS A N 1
ATOM 660 C CA . LYS A 1 83 ? -8.257 4.932 23.208 1.00 95.19 83 LYS A CA 1
ATOM 661 C C . LYS A 1 83 ? -8.991 5.240 24.507 1.00 95.19 83 LYS A C 1
ATOM 663 O O . LYS A 1 83 ? -8.930 4.461 25.469 1.00 95.19 83 LYS A O 1
ATOM 668 N N . ASP A 1 84 ? -9.725 6.348 24.515 1.00 96.25 84 ASP A N 1
ATOM 669 C CA . ASP A 1 84 ? -10.569 6.714 25.651 1.00 96.25 84 ASP A CA 1
ATOM 670 C C . ASP A 1 84 ? -11.856 5.863 25.722 1.00 96.25 84 ASP A C 1
ATOM 672 O O . ASP A 1 84 ? -12.161 5.058 24.836 1.00 96.25 84 ASP A O 1
ATOM 676 N N . ALA A 1 85 ? -12.599 5.986 26.826 1.00 94.94 85 ALA A N 1
ATOM 677 C CA . ALA A 1 85 ? -13.808 5.194 27.054 1.00 94.94 85 ALA A CA 1
ATOM 678 C C . ALA A 1 85 ? -14.926 5.492 26.037 1.00 94.94 85 ALA A C 1
ATOM 680 O O . ALA A 1 85 ? -15.663 4.582 25.666 1.00 94.94 85 ALA A O 1
ATOM 681 N N . VAL A 1 86 ? -15.029 6.736 25.562 1.00 96.38 86 VAL A N 1
ATOM 682 C CA . VAL A 1 86 ? -16.065 7.171 24.613 1.00 96.38 86 VAL A CA 1
ATOM 683 C C . VAL A 1 86 ? -15.755 6.643 23.212 1.00 96.38 86 VAL A C 1
ATOM 685 O O . VAL A 1 86 ? -16.636 6.121 22.528 1.00 96.38 86 VAL A O 1
ATOM 688 N N . GLU A 1 87 ? -14.494 6.723 22.786 1.00 93.88 87 GLU A N 1
ATOM 689 C 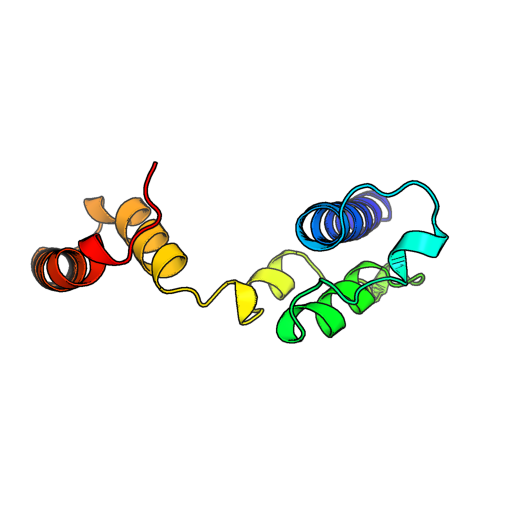CA . GLU A 1 87 ? -14.014 6.142 21.533 1.00 93.88 87 GLU A CA 1
ATOM 690 C C . GLU A 1 87 ? -14.241 4.628 21.499 1.00 93.88 87 GLU A C 1
ATOM 692 O O . GLU A 1 87 ? -14.702 4.104 20.481 1.00 93.88 87 GLU A O 1
ATOM 697 N N . LYS A 1 88 ? -13.945 3.936 22.608 1.00 94.50 88 LYS A N 1
ATOM 698 C CA . LYS A 1 88 ? -14.153 2.489 22.758 1.00 94.50 88 LYS A CA 1
ATOM 699 C C . LYS A 1 88 ? -15.626 2.114 22.643 1.00 94.50 88 LYS A C 1
ATOM 701 O O . LYS A 1 88 ? -15.958 1.240 21.850 1.00 94.50 88 LYS A O 1
ATOM 706 N N . ASP A 1 89 ? -16.505 2.789 23.377 1.00 94.62 89 ASP A N 1
ATOM 707 C CA . ASP A 1 89 ? -17.947 2.516 23.353 1.00 94.62 89 ASP A CA 1
ATOM 708 C C . ASP A 1 89 ? -18.548 2.717 21.949 1.00 94.62 89 ASP A C 1
ATOM 710 O O . ASP A 1 89 ? -19.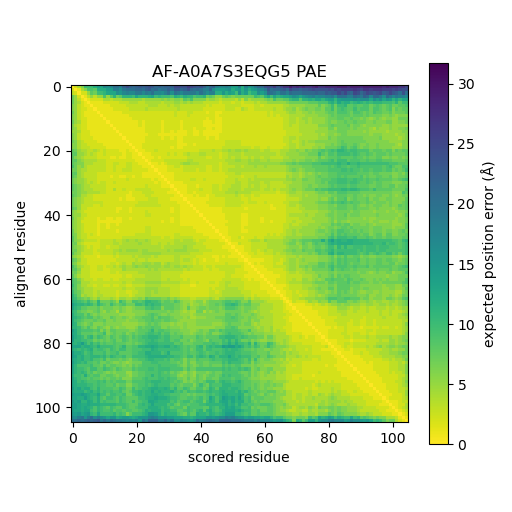226 1.838 21.401 1.00 94.62 89 ASP A O 1
ATOM 714 N N . ARG A 1 90 ? -18.179 3.826 21.289 1.00 93.19 90 ARG A N 1
ATOM 715 C CA . ARG A 1 90 ? -18.578 4.103 19.902 1.00 93.19 90 ARG A CA 1
ATOM 716 C C . ARG A 1 90 ? -18.066 3.036 18.938 1.00 93.19 90 ARG A C 1
ATOM 718 O O . ARG A 1 90 ? -18.775 2.660 18.004 1.00 93.19 90 ARG A O 1
ATOM 725 N N . PHE A 1 91 ? -16.830 2.578 19.124 1.00 92.31 91 PHE A N 1
ATOM 726 C CA . PHE A 1 91 ? -16.253 1.525 18.300 1.00 92.31 91 PHE A CA 1
ATOM 727 C C . PHE A 1 91 ? -16.980 0.195 18.484 1.00 92.31 91 PHE A C 1
ATOM 729 O O . PHE A 1 91 ? -17.372 -0.394 17.483 1.00 92.31 91 PHE A O 1
ATOM 736 N N . PHE A 1 92 ? -17.216 -0.261 19.718 1.00 92.88 92 PHE A N 1
ATOM 737 C CA . PHE A 1 92 ? -17.887 -1.541 19.966 1.00 92.88 92 PHE A CA 1
ATOM 738 C C . PHE A 1 92 ? -19.325 -1.561 19.439 1.00 92.88 92 PHE A C 1
ATOM 740 O O . PHE A 1 92 ? -19.750 -2.573 18.882 1.00 92.88 92 PHE A O 1
ATOM 747 N N . THR A 1 93 ? -20.031 -0.430 19.518 1.00 92.50 93 THR A N 1
ATOM 748 C CA . THR A 1 93 ? -21.355 -0.269 18.899 1.00 92.50 93 THR A CA 1
ATOM 749 C C . THR A 1 93 ? -21.288 -0.482 17.382 1.00 92.50 93 THR A C 1
ATOM 751 O O . THR A 1 93 ? -21.996 -1.331 16.845 1.00 92.50 93 THR A O 1
ATOM 754 N N . LYS A 1 94 ? -20.374 0.211 16.686 1.00 89.31 94 LYS A N 1
ATOM 755 C CA . LYS A 1 94 ? -20.184 0.047 15.231 1.00 89.31 94 LYS A CA 1
ATOM 756 C C . LYS A 1 94 ? -19.651 -1.333 14.849 1.00 89.31 94 LYS A C 1
ATOM 758 O O . LYS A 1 94 ? -19.964 -1.842 13.777 1.00 89.31 94 LYS A O 1
ATOM 763 N N . LEU A 1 95 ? -18.814 -1.931 15.695 1.00 90.00 95 LEU A N 1
ATOM 764 C CA . LEU A 1 95 ? -18.252 -3.254 15.464 1.00 90.00 95 LEU A CA 1
ATOM 765 C C . LEU A 1 95 ? -19.373 -4.288 15.403 1.00 90.00 95 LEU A C 1
ATOM 767 O O . LEU A 1 95 ? -19.401 -5.057 14.450 1.00 90.00 95 LEU A O 1
ATOM 771 N N . ALA A 1 96 ? -20.310 -4.267 16.357 1.00 89.44 96 ALA A N 1
ATOM 772 C CA . ALA A 1 96 ? -21.443 -5.193 16.399 1.00 89.44 96 ALA A CA 1
ATOM 773 C C . ALA A 1 96 ? -22.274 -5.174 15.102 1.00 89.44 96 ALA A C 1
ATOM 775 O O . ALA A 1 96 ? -22.672 -6.230 14.615 1.00 89.44 96 ALA A O 1
ATOM 776 N N . GLU A 1 97 ? -22.469 -3.994 14.504 1.00 89.12 97 GLU A N 1
ATOM 777 C CA . GLU A 1 97 ? -23.152 -3.828 13.212 1.00 89.12 97 GLU A CA 1
ATOM 778 C C . GLU A 1 97 ? -22.347 -4.410 12.037 1.00 89.12 97 GLU A C 1
ATOM 780 O O . GLU A 1 97 ? -22.921 -4.911 11.071 1.00 89.12 97 GLU A O 1
ATOM 785 N N . ARG A 1 98 ? -21.012 -4.357 12.119 1.00 85.75 98 ARG A N 1
ATOM 786 C CA . ARG A 1 98 ? -20.085 -4.747 11.046 1.00 85.75 98 ARG A CA 1
ATOM 787 C C . ARG A 1 98 ? -19.647 -6.210 11.101 1.00 85.75 98 ARG A C 1
ATOM 789 O O . ARG A 1 98 ? -19.261 -6.738 10.062 1.00 85.75 98 ARG A O 1
ATOM 796 N N . VAL A 1 99 ? -19.730 -6.879 12.260 1.00 88.06 99 VAL A N 1
ATOM 797 C CA . VAL A 1 99 ? -19.325 -8.292 12.436 1.00 88.06 99 VAL A CA 1
ATOM 798 C C . VAL A 1 99 ? -19.856 -9.217 11.329 1.00 88.06 99 VAL A C 1
ATOM 800 O O . VAL A 1 99 ? -19.064 -10.007 10.814 1.00 88.06 99 VAL A O 1
ATOM 803 N N . PRO A 1 100 ? -21.135 -9.139 10.901 1.00 88.75 100 PRO A N 1
ATOM 804 C CA . PRO A 1 100 ? -21.658 -10.042 9.873 1.00 88.75 100 PRO A CA 1
ATOM 805 C C . PRO A 1 100 ? -21.001 -9.893 8.493 1.00 88.75 100 PRO A C 1
ATOM 807 O O . PRO A 1 100 ? -21.044 -10.839 7.707 1.00 88.75 100 PRO A O 1
ATOM 810 N N . ALA A 1 101 ? -20.427 -8.723 8.195 1.00 86.12 101 ALA A N 1
ATOM 811 C CA . ALA A 1 101 ? -19.791 -8.404 6.917 1.00 86.12 101 ALA A CA 1
ATOM 812 C C . ALA A 1 101 ? -18.282 -8.703 6.897 1.00 86.12 101 ALA A C 1
ATOM 814 O O . ALA A 1 101 ? -17.646 -8.564 5.854 1.00 86.12 101 ALA A O 1
ATOM 815 N N . LEU A 1 102 ? -17.695 -9.099 8.032 1.00 85.75 102 LEU A N 1
ATOM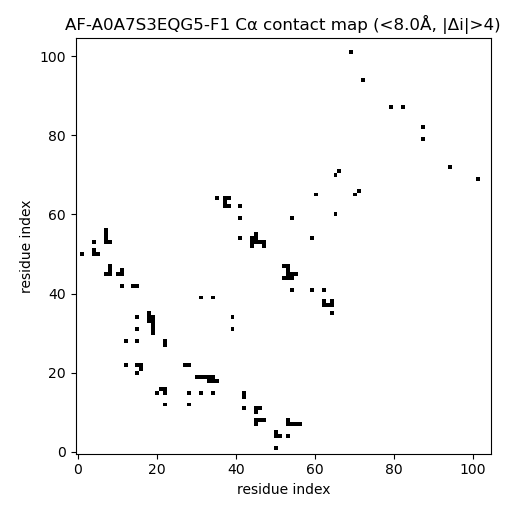 816 C CA . LEU A 1 102 ? -16.273 -9.425 8.096 1.00 85.75 102 LEU A CA 1
ATOM 817 C C . LEU A 1 102 ? -15.962 -10.709 7.306 1.00 85.75 102 LEU A C 1
ATOM 819 O O . LEU A 1 102 ? -16.797 -11.623 7.266 1.00 85.75 102 LEU A O 1
ATOM 823 N N . PRO A 1 103 ? -14.756 -10.815 6.711 1.00 83.06 103 PRO A N 1
ATOM 824 C CA . PRO A 1 103 ? -14.291 -12.053 6.101 1.00 83.06 103 PRO A CA 1
ATOM 825 C C . PRO A 1 103 ? -14.407 -13.214 7.092 1.00 83.06 103 PRO A C 1
ATOM 827 O O . PRO A 1 103 ? -13.973 -13.113 8.241 1.00 83.06 103 PRO A O 1
ATOM 830 N N . LYS A 1 104 ? -15.021 -14.314 6.652 1.00 79.88 104 LYS A N 1
ATOM 831 C CA . LYS A 1 104 ? -15.125 -15.533 7.459 1.00 79.88 104 LYS A CA 1
ATOM 832 C C . LYS A 1 104 ? -13.825 -16.341 7.336 1.00 79.88 104 LYS A C 1
ATOM 834 O O . LYS A 1 104 ? -13.228 -16.310 6.259 1.00 79.88 104 LYS A O 1
ATOM 839 N N . PRO A 1 105 ? -13.391 -17.017 8.414 1.00 66.88 105 PRO A N 1
ATOM 840 C CA . PRO A 1 105 ? -12.246 -17.922 8.373 1.00 66.88 105 PRO A CA 1
ATOM 841 C C . PRO A 1 105 ? -12.485 -19.128 7.458 1.00 66.88 105 PRO A C 1
ATOM 843 O O . PRO A 1 105 ? -13.667 -19.497 7.249 1.00 66.88 105 PRO A O 1
#

pLDDT: mean 90.8, std 7.17, range [54.94, 97.38]

Secondary structure (DSSP, 8-state):
-HHHHHHHHHHHHHHHHHHH----SGGGGG--TTS-TTTHHHHHHHT-SSGGGSPPHHHHTTSGGG--HHHHHHHHHHTGGGS-HHHHHHHHHHHHHHGGGSPP-